Protein AF-A0A972MRV7-F1 (afdb_monomer_lite)

Structure (mmCIF, N/CA/C/O backbone):
data_AF-A0A972MRV7-F1
#
_entry.id   AF-A0A972MRV7-F1
#
loop_
_atom_site.group_PDB
_atom_site.id
_atom_site.type_symbol
_atom_site.label_atom_id
_atom_site.label_alt_id
_atom_site.label_comp_id
_atom_site.label_asym_id
_atom_site.label_entity_id
_atom_site.label_seq_id
_atom_site.pdbx_PDB_ins_code
_atom_site.Cartn_x
_atom_site.Cartn_y
_atom_site.Cartn_z
_atom_site.occupancy
_atom_site.B_iso_or_equiv
_atom_site.auth_seq_id
_atom_site.auth_comp_id
_atom_site.auth_asym_id
_atom_site.auth_atom_id
_atom_site.pdbx_PDB_model_num
ATOM 1 N N . MET A 1 1 ? 20.836 -10.404 15.436 1.00 41.19 1 MET A N 1
ATOM 2 C CA . MET A 1 1 ? 20.940 -10.078 13.999 1.00 41.19 1 MET A CA 1
ATOM 3 C C . MET A 1 1 ? 19.880 -10.935 13.328 1.00 41.19 1 MET A C 1
ATOM 5 O O . MET A 1 1 ? 19.982 -12.144 13.462 1.00 41.19 1 MET A O 1
ATOM 9 N N . TYR A 1 2 ? 18.799 -10.353 12.798 1.00 45.06 2 TYR A N 1
ATOM 10 C CA . TYR A 1 2 ? 17.732 -11.160 12.188 1.00 45.06 2 TYR A CA 1
ATOM 11 C C . TYR A 1 2 ? 18.298 -11.908 10.983 1.00 45.06 2 TYR A C 1
ATOM 13 O O . TYR A 1 2 ? 19.044 -11.323 10.193 1.00 45.06 2 TYR A O 1
ATOM 21 N N . SER A 1 3 ? 17.957 -13.185 10.847 1.00 60.25 3 SER A N 1
ATOM 22 C CA . SER A 1 3 ? 18.222 -13.911 9.610 1.00 60.25 3 SER A CA 1
ATOM 23 C C . SER A 1 3 ? 17.453 -13.245 8.458 1.00 60.25 3 SER A C 1
ATOM 25 O O . SER A 1 3 ? 16.387 -12.654 8.653 1.00 60.25 3 SER A O 1
ATOM 27 N N . ASN A 1 4 ? 17.989 -13.322 7.237 1.00 72.56 4 ASN A N 1
ATOM 28 C CA . ASN A 1 4 ? 17.344 -12.767 6.037 1.00 72.56 4 ASN A CA 1
ATOM 29 C C . ASN A 1 4 ? 15.904 -13.316 5.865 1.00 72.56 4 ASN A C 1
ATOM 31 O O . ASN A 1 4 ? 15.000 -12.619 5.413 1.00 72.56 4 ASN A O 1
ATOM 35 N N . GLU A 1 5 ? 15.657 -14.546 6.317 1.00 80.00 5 GLU A N 1
ATOM 36 C CA . GLU A 1 5 ? 14.352 -15.204 6.252 1.00 80.00 5 GLU A CA 1
ATOM 37 C C . GLU A 1 5 ? 13.318 -14.636 7.240 1.00 80.00 5 GLU A C 1
ATOM 39 O O . GLU A 1 5 ? 12.177 -14.374 6.853 1.00 80.00 5 GLU A O 1
ATOM 44 N N . GLU A 1 6 ? 13.698 -14.362 8.489 1.00 83.88 6 GLU A N 1
ATOM 45 C CA . GLU A 1 6 ? 12.791 -13.765 9.482 1.00 83.88 6 GLU A CA 1
ATOM 46 C C . GLU A 1 6 ? 12.321 -12.370 9.059 1.00 83.88 6 GLU A C 1
ATOM 48 O O . GLU A 1 6 ? 11.141 -12.036 9.196 1.00 83.88 6 GLU A O 1
ATOM 53 N N . ALA A 1 7 ? 13.227 -11.567 8.493 1.00 83.31 7 ALA A N 1
ATOM 54 C CA . ALA A 1 7 ? 12.893 -10.249 7.964 1.00 83.31 7 ALA A CA 1
ATOM 55 C C . ALA A 1 7 ? 11.891 -10.347 6.800 1.00 83.31 7 ALA A C 1
ATOM 57 O O . ALA A 1 7 ? 10.925 -9.580 6.753 1.00 83.31 7 ALA A O 1
ATOM 58 N N . LYS A 1 8 ? 12.061 -11.333 5.906 1.00 85.12 8 LYS A N 1
ATOM 59 C CA . LYS A 1 8 ? 11.109 -11.621 4.819 1.00 85.12 8 LYS A CA 1
ATOM 60 C C . LYS A 1 8 ? 9.739 -12.039 5.359 1.00 85.12 8 LYS A C 1
ATOM 62 O O . LYS A 1 8 ? 8.723 -11.515 4.908 1.00 85.12 8 LYS A O 1
ATOM 67 N N . ILE A 1 9 ? 9.689 -12.930 6.351 1.00 88.69 9 ILE A N 1
ATOM 68 C CA . ILE A 1 9 ? 8.431 -13.360 6.984 1.00 88.69 9 ILE A CA 1
ATOM 69 C C . ILE A 1 9 ? 7.718 -12.173 7.640 1.00 88.69 9 ILE A C 1
ATOM 71 O O . ILE A 1 9 ? 6.505 -12.021 7.485 1.00 88.69 9 ILE A O 1
ATOM 75 N N . LEU A 1 10 ? 8.453 -11.316 8.351 1.00 90.06 10 LEU A N 1
ATOM 76 C CA . LEU A 1 10 ? 7.886 -10.119 8.965 1.00 90.06 10 LEU A CA 1
ATOM 77 C C . LEU A 1 10 ? 7.330 -9.152 7.910 1.00 90.06 10 LEU A C 1
ATOM 79 O O . LEU A 1 10 ? 6.211 -8.666 8.074 1.00 90.06 10 LEU A O 1
ATOM 83 N N . LYS A 1 11 ? 8.059 -8.928 6.805 1.00 90.50 11 LYS A N 1
ATOM 84 C CA . LYS A 1 11 ? 7.593 -8.120 5.665 1.00 90.50 11 LYS A CA 1
ATOM 85 C C . LYS A 1 11 ? 6.249 -8.619 5.140 1.00 90.50 11 LYS A C 1
ATOM 87 O O . LYS A 1 11 ? 5.319 -7.831 5.006 1.00 90.50 11 LYS A O 1
ATOM 92 N N . LEU A 1 12 ? 6.120 -9.927 4.924 1.00 91.75 12 LEU A N 1
ATOM 93 C CA . LEU A 1 12 ? 4.886 -10.546 4.430 1.00 91.75 12 LEU A CA 1
ATOM 94 C C . LEU A 1 12 ? 3.720 -10.433 5.413 1.00 91.75 12 LEU A C 1
ATOM 96 O O . LEU A 1 12 ? 2.592 -10.196 4.990 1.00 91.75 12 LEU A O 1
ATOM 100 N N . LYS A 1 13 ? 3.976 -10.571 6.719 1.00 92.94 13 LYS A N 1
ATOM 101 C CA . LYS A 1 13 ? 2.949 -10.381 7.756 1.00 92.94 13 LYS A CA 1
ATOM 102 C C . LYS A 1 13 ? 2.420 -8.948 7.774 1.00 92.94 13 LYS A C 1
ATOM 104 O O . LYS A 1 13 ? 1.214 -8.753 7.885 1.00 92.94 13 LYS A O 1
ATOM 109 N N . ILE A 1 14 ? 3.304 -7.959 7.638 1.00 94.00 14 ILE A N 1
ATOM 110 C CA . ILE A 1 14 ? 2.910 -6.546 7.594 1.00 94.00 14 ILE A CA 1
ATOM 111 C C . ILE A 1 14 ? 2.139 -6.244 6.306 1.00 94.00 14 ILE A C 1
ATOM 113 O O . ILE A 1 14 ? 1.057 -5.671 6.379 1.00 94.00 14 ILE A O 1
ATOM 117 N N . ILE A 1 15 ? 2.637 -6.690 5.146 1.00 94.44 15 ILE A N 1
ATOM 118 C CA . ILE A 1 15 ? 1.936 -6.556 3.857 1.00 94.44 15 ILE A CA 1
ATOM 119 C C . ILE A 1 15 ? 0.542 -7.172 3.930 1.00 94.44 15 ILE A C 1
ATOM 121 O O . ILE A 1 15 ? -0.417 -6.537 3.504 1.00 94.44 15 ILE A O 1
ATOM 125 N N . SER A 1 16 ? 0.411 -8.370 4.504 1.00 94.94 16 SER A N 1
ATOM 126 C CA . SER A 1 16 ? -0.886 -9.016 4.705 1.00 94.94 16 SER A CA 1
ATOM 127 C C . SER A 1 16 ? -1.824 -8.149 5.545 1.00 94.94 16 SER A C 1
ATOM 129 O O . SER A 1 16 ? -2.926 -7.826 5.104 1.00 94.94 16 SER A O 1
ATOM 131 N N . ALA A 1 17 ? -1.371 -7.693 6.714 1.00 95.12 17 ALA A N 1
ATOM 132 C CA . ALA A 1 17 ? -2.202 -6.892 7.603 1.00 95.12 17 ALA A CA 1
ATOM 133 C C . ALA A 1 17 ? -2.634 -5.561 6.965 1.00 95.12 17 ALA A C 1
ATOM 135 O O . ALA A 1 17 ? -3.803 -5.183 7.066 1.00 95.12 17 ALA A O 1
ATOM 136 N N . LEU A 1 18 ? -1.725 -4.879 6.261 1.00 96.12 18 LEU A N 1
ATOM 137 C CA . LEU A 1 18 ? -2.043 -3.668 5.502 1.00 96.12 18 LEU A CA 1
ATOM 138 C C . LEU A 1 18 ? -3.052 -3.964 4.392 1.00 96.12 18 LEU A C 1
ATOM 140 O O . LEU A 1 18 ? -4.065 -3.278 4.296 1.00 96.12 18 LEU A O 1
ATOM 144 N N . SER A 1 19 ? -2.818 -5.021 3.615 1.00 96.25 19 SER A N 1
ATOM 145 C CA . SER A 1 19 ? -3.684 -5.442 2.510 1.00 96.25 19 SER A CA 1
ATOM 146 C C . SER A 1 19 ? -5.110 -5.702 2.982 1.00 96.25 19 SER A C 1
ATOM 148 O O . SER A 1 19 ? -6.055 -5.177 2.400 1.00 96.25 19 SER A O 1
ATOM 150 N N . HIS A 1 20 ? -5.280 -6.459 4.067 1.00 95.25 20 HIS A N 1
ATOM 151 C CA . HIS A 1 20 ? -6.592 -6.720 4.669 1.00 95.25 20 HIS A CA 1
ATOM 152 C C . HIS A 1 20 ? -7.245 -5.434 5.167 1.00 95.25 20 HIS A C 1
ATOM 154 O O . HIS A 1 20 ? -8.424 -5.203 4.914 1.00 95.25 20 HIS A O 1
ATOM 160 N N . THR A 1 21 ? -6.464 -4.570 5.817 1.00 93.81 21 THR A N 1
ATOM 161 C CA . THR A 1 21 ? -6.954 -3.302 6.367 1.00 93.81 21 THR A CA 1
ATOM 162 C C . THR A 1 21 ? -7.489 -2.375 5.275 1.00 93.81 21 THR A C 1
ATOM 164 O O . THR A 1 21 ? -8.564 -1.805 5.441 1.00 93.81 21 THR A O 1
ATOM 167 N N . VAL A 1 22 ? -6.767 -2.218 4.159 1.00 94.19 22 VAL A N 1
ATOM 168 C CA . VAL A 1 22 ? -7.139 -1.231 3.131 1.00 94.19 22 VAL A CA 1
ATOM 169 C C . VAL A 1 22 ? -8.044 -1.769 2.029 1.00 94.19 22 VAL A C 1
ATOM 171 O O . VAL A 1 22 ? -8.754 -0.986 1.408 1.00 94.19 22 VAL A O 1
ATOM 174 N N . SER A 1 23 ? -8.029 -3.077 1.760 1.00 93.88 23 SER A N 1
ATOM 175 C CA . SER A 1 23 ? -8.957 -3.673 0.786 1.00 93.88 23 SER A CA 1
ATOM 176 C C . SER A 1 23 ? -10.268 -4.119 1.414 1.00 93.88 23 SER A C 1
ATOM 178 O O . SER A 1 23 ? -11.241 -4.292 0.687 1.00 93.88 23 SER A O 1
ATOM 180 N N . GLN A 1 24 ? -10.286 -4.354 2.733 1.00 89.25 24 GLN A N 1
ATOM 181 C CA . GLN A 1 24 ? -11.416 -4.943 3.459 1.00 89.25 24 GLN A CA 1
ATOM 182 C C . GLN A 1 24 ? -11.870 -6.300 2.881 1.00 89.25 24 GLN A C 1
ATOM 184 O O . GLN A 1 24 ? -13.005 -6.732 3.082 1.00 89.25 24 GLN A O 1
ATOM 189 N N . LYS A 1 25 ? -10.976 -6.997 2.166 1.00 93.62 25 LYS A N 1
ATOM 190 C CA . LYS A 1 25 ? -11.209 -8.326 1.591 1.00 93.62 25 LYS A CA 1
ATOM 191 C C . LYS A 1 25 ? -10.607 -9.406 2.481 1.00 93.62 25 LYS A C 1
ATOM 193 O O . LYS A 1 25 ? -9.515 -9.243 3.015 1.00 93.62 25 LYS A O 1
ATOM 198 N N . SER A 1 26 ? -11.284 -10.551 2.560 1.00 91.50 26 SER A N 1
ATOM 199 C CA . SER A 1 26 ? -10.789 -11.733 3.281 1.00 91.50 26 SER A CA 1
ATOM 200 C C . SER A 1 26 ? -9.555 -12.366 2.631 1.00 91.50 26 SER A C 1
ATOM 202 O O . SER A 1 26 ? -8.751 -12.993 3.318 1.00 91.50 26 SER A O 1
ATOM 204 N N . LEU A 1 27 ? -9.400 -12.211 1.313 1.00 95.12 27 LEU A N 1
ATOM 205 C CA . LEU A 1 27 ? -8.246 -12.694 0.559 1.00 95.12 27 LEU A CA 1
ATOM 206 C C . LEU A 1 27 ? -7.849 -11.672 -0.521 1.00 95.12 27 LEU A C 1
ATOM 208 O O . LEU A 1 27 ? -8.274 -11.802 -1.671 1.00 95.12 27 LEU A O 1
ATOM 212 N N . PRO A 1 28 ? -7.067 -10.640 -0.163 1.00 96.94 28 PRO A N 1
ATOM 213 C CA . PRO A 1 28 ? -6.683 -9.581 -1.089 1.00 96.94 28 PRO A CA 1
ATOM 214 C C . PRO A 1 28 ? -5.757 -10.076 -2.205 1.00 96.94 28 PRO A C 1
ATOM 216 O O . PRO A 1 28 ? -4.912 -10.956 -1.991 1.00 96.94 28 PRO A O 1
ATOM 219 N N . LEU A 1 29 ? -5.887 -9.475 -3.387 1.00 96.19 29 LEU A N 1
ATOM 220 C CA . LEU A 1 29 ? -4.972 -9.662 -4.512 1.00 96.19 29 LEU A CA 1
ATOM 221 C C . LEU A 1 29 ? -3.854 -8.618 -4.421 1.00 96.19 29 LEU A C 1
ATOM 223 O O . LEU A 1 29 ? -4.124 -7.421 -4.402 1.00 96.19 29 LEU A O 1
ATOM 227 N N . VAL A 1 30 ? -2.601 -9.053 -4.336 1.00 95.50 30 VAL A N 1
ATOM 228 C CA . VAL A 1 30 ? -1.458 -8.176 -4.058 1.00 95.50 30 VAL A CA 1
ATOM 229 C C . VAL A 1 30 ? -0.441 -8.268 -5.181 1.00 95.50 30 VAL A C 1
ATOM 231 O O . VAL A 1 30 ? -0.012 -9.361 -5.541 1.00 95.50 30 VAL A O 1
ATOM 234 N N . TYR A 1 31 ? -0.001 -7.124 -5.685 1.00 94.62 31 TYR A N 1
ATOM 235 C CA . TYR A 1 31 ? 1.176 -7.023 -6.538 1.00 94.62 31 TYR A CA 1
ATOM 236 C C . TYR A 1 31 ? 2.361 -6.486 -5.731 1.00 94.62 31 TYR A C 1
A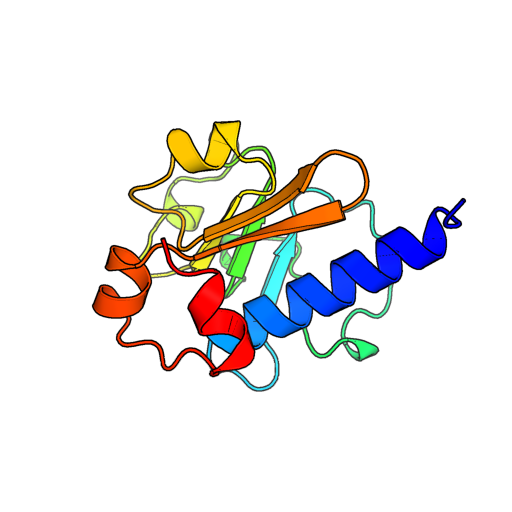TOM 238 O O . TYR A 1 31 ? 2.205 -5.533 -4.966 1.00 94.62 31 TYR A O 1
ATOM 246 N N . LEU A 1 32 ? 3.534 -7.094 -5.918 1.00 91.75 32 LEU A N 1
ATOM 247 C CA . LEU A 1 32 ? 4.816 -6.644 -5.373 1.00 91.75 32 LEU A CA 1
ATOM 248 C C . LEU A 1 32 ? 5.800 -6.535 -6.541 1.00 91.75 32 LEU A C 1
ATOM 250 O O . LEU A 1 32 ? 6.038 -7.531 -7.224 1.00 91.75 32 LEU A O 1
ATOM 254 N N . ASP A 1 33 ? 6.375 -5.356 -6.765 1.00 83.62 33 ASP A N 1
ATOM 255 C CA . ASP A 1 33 ? 7.387 -5.163 -7.816 1.00 83.62 33 ASP A CA 1
ATOM 256 C C . ASP A 1 33 ? 8.705 -5.900 -7.521 1.00 83.62 33 ASP A C 1
ATOM 258 O O . ASP A 1 33 ? 9.414 -6.336 -8.426 1.00 83.62 33 ASP A O 1
ATOM 262 N N . GLU A 1 34 ? 8.997 -6.130 -6.244 1.00 72.06 34 GLU A N 1
ATOM 263 C CA . GLU A 1 34 ? 10.053 -7.025 -5.791 1.00 72.06 34 GLU A CA 1
ATOM 264 C C . GLU A 1 34 ? 9.556 -8.475 -5.772 1.00 72.06 34 GLU A C 1
ATOM 266 O O . GLU A 1 34 ? 9.208 -9.035 -4.728 1.00 72.06 34 GLU A O 1
ATOM 271 N N . TYR A 1 35 ? 9.562 -9.114 -6.943 1.00 57.41 35 TYR A N 1
ATOM 272 C CA . TYR A 1 35 ? 9.180 -10.523 -7.104 1.00 57.41 35 TYR A CA 1
ATOM 273 C C . TYR A 1 35 ? 10.154 -11.517 -6.432 1.00 57.41 35 TYR A C 1
ATOM 275 O O . TYR A 1 35 ? 9.924 -12.726 -6.459 1.00 57.41 35 TYR A O 1
ATOM 283 N N . ASP A 1 36 ? 11.222 -11.037 -5.781 1.00 53.31 36 ASP A N 1
ATOM 284 C CA . ASP A 1 36 ? 12.260 -11.860 -5.133 1.00 53.31 36 ASP A CA 1
ATOM 285 C C . ASP A 1 36 ? 11.838 -12.452 -3.769 1.00 53.31 36 ASP A C 1
ATOM 287 O O . ASP A 1 36 ? 12.622 -12.849 -2.894 1.00 53.31 36 ASP A O 1
ATOM 291 N N . LEU A 1 37 ? 10.528 -12.552 -3.578 1.00 58.06 37 LEU A N 1
ATOM 292 C CA . LEU A 1 37 ? 9.951 -13.482 -2.639 1.00 58.06 37 LEU A CA 1
ATOM 293 C C . LEU A 1 37 ? 9.812 -14.805 -3.392 1.00 58.06 37 LEU A C 1
ATOM 295 O O . LEU A 1 37 ? 8.760 -15.115 -3.942 1.00 58.06 37 LEU A O 1
ATOM 299 N N . HIS A 1 38 ? 10.838 -15.660 -3.317 1.00 55.53 38 HIS A N 1
ATOM 300 C CA . HIS A 1 38 ? 10.731 -17.113 -3.550 1.00 55.53 38 HIS A CA 1
ATOM 301 C C . HIS A 1 38 ? 9.713 -17.807 -2.604 1.00 55.53 38 HIS A C 1
ATOM 303 O O . HIS A 1 38 ? 9.803 -18.997 -2.305 1.00 55.53 38 HIS A O 1
ATOM 309 N N . VAL A 1 39 ? 8.728 -17.072 -2.094 1.00 61.22 39 VAL A N 1
ATOM 310 C CA . VAL A 1 39 ? 7.650 -17.532 -1.243 1.00 61.22 39 VAL A CA 1
ATOM 311 C C . VAL A 1 39 ? 6.539 -18.008 -2.159 1.00 61.22 39 VAL A C 1
ATOM 313 O O . VAL A 1 39 ? 5.610 -17.283 -2.493 1.00 61.22 39 VAL A O 1
ATOM 316 N N . LYS A 1 40 ? 6.661 -19.271 -2.574 1.00 61.47 40 LYS A N 1
ATOM 317 C CA . LYS A 1 40 ? 5.686 -19.962 -3.431 1.00 61.47 40 LYS A CA 1
ATOM 318 C C . LYS A 1 40 ? 4.280 -20.047 -2.823 1.00 61.47 40 LYS A C 1
ATOM 320 O O . LYS A 1 40 ? 3.339 -20.379 -3.533 1.00 61.47 40 LYS A O 1
ATOM 325 N N . ASP A 1 41 ? 4.136 -19.745 -1.535 1.00 71.69 41 ASP A N 1
ATOM 326 C CA . ASP A 1 41 ? 2.865 -19.789 -0.826 1.00 71.69 41 ASP A CA 1
ATOM 327 C C . ASP A 1 41 ? 2.662 -18.530 0.028 1.00 71.69 41 ASP A C 1
ATOM 329 O O . ASP A 1 41 ? 3.000 -18.490 1.213 1.00 71.69 41 ASP A O 1
ATOM 333 N N . THR A 1 42 ? 2.127 -17.472 -0.585 1.00 80.31 42 THR A N 1
ATOM 334 C CA . THR A 1 42 ? 1.622 -16.305 0.155 1.00 80.31 42 THR A CA 1
ATOM 335 C C . THR A 1 42 ? 0.212 -16.507 0.689 1.00 80.31 42 THR A C 1
ATOM 337 O O . THR A 1 42 ? -0.216 -15.753 1.562 1.00 80.31 42 THR A O 1
ATOM 340 N N . LYS A 1 43 ? -0.500 -17.555 0.244 1.00 82.56 43 LYS A N 1
ATOM 341 C CA . LYS A 1 43 ? -1.849 -17.854 0.737 1.00 82.56 43 LYS A CA 1
ATOM 342 C C . LYS A 1 43 ? -1.824 -18.182 2.225 1.00 82.56 43 LYS A C 1
ATOM 344 O O . LYS A 1 43 ? -2.726 -17.753 2.935 1.00 82.56 43 LYS A O 1
ATOM 349 N N . ARG A 1 44 ? -0.755 -18.813 2.729 1.00 87.94 44 ARG A N 1
ATOM 350 C CA . ARG A 1 44 ? -0.540 -19.000 4.181 1.00 87.94 44 ARG A CA 1
ATOM 351 C C . ARG A 1 44 ? -0.450 -17.694 4.980 1.00 87.94 44 ARG A C 1
ATOM 353 O O . ARG A 1 44 ? -0.653 -17.705 6.188 1.00 87.94 44 ARG A O 1
ATOM 360 N N . PHE A 1 45 ? -0.127 -16.578 4.323 1.00 90.62 45 PHE A N 1
ATOM 361 C CA . PHE A 1 45 ? -0.141 -15.244 4.924 1.00 90.62 45 PHE A CA 1
ATOM 362 C C . PHE A 1 45 ? -1.469 -14.516 4.701 1.00 90.62 45 PHE A C 1
ATOM 364 O O . PHE A 1 45 ? -1.620 -13.412 5.203 1.00 90.62 45 PHE A O 1
ATOM 371 N N . GLY A 1 46 ? -2.432 -15.103 3.987 1.00 93.81 46 GLY A N 1
ATOM 372 C CA . GLY A 1 46 ? -3.762 -14.531 3.788 1.00 93.81 46 GLY A CA 1
ATOM 373 C C . GLY A 1 46 ? -3.903 -13.623 2.566 1.00 93.81 46 GLY A C 1
ATOM 374 O O . GLY A 1 46 ? -4.828 -12.824 2.536 1.00 93.81 46 GLY A O 1
ATOM 375 N N . PHE A 1 47 ? -3.034 -13.710 1.556 1.00 94.94 47 PHE A N 1
ATOM 376 C CA . PHE A 1 47 ? -3.207 -12.955 0.306 1.00 94.94 47 PHE A CA 1
ATOM 377 C C . PHE A 1 47 ? -2.675 -13.715 -0.916 1.00 94.94 47 PHE A C 1
ATOM 379 O O . PHE A 1 47 ? -1.859 -14.637 -0.799 1.00 94.94 47 PHE A O 1
ATOM 386 N N . ILE A 1 48 ? -3.130 -13.330 -2.108 1.00 92.94 48 ILE A N 1
ATOM 387 C CA . ILE A 1 48 ? -2.699 -13.928 -3.377 1.00 92.94 48 ILE A CA 1
ATOM 388 C C . ILE A 1 48 ? -1.777 -12.954 -4.102 1.00 92.94 48 ILE A C 1
ATOM 390 O O . ILE A 1 48 ? -2.191 -11.839 -4.406 1.00 92.94 48 ILE A O 1
ATOM 394 N N . LEU A 1 49 ? -0.560 -13.391 -4.434 1.00 92.00 49 LEU A N 1
ATOM 395 C CA . LEU A 1 49 ? 0.317 -12.625 -5.315 1.00 92.00 49 LEU A CA 1
ATOM 396 C C . LEU A 1 49 ? -0.173 -12.642 -6.763 1.00 92.00 49 LEU A C 1
ATOM 398 O O . LEU A 1 49 ? -0.493 -13.698 -7.317 1.00 92.00 49 LEU A O 1
ATOM 402 N N . LYS A 1 50 ? -0.174 -11.465 -7.380 1.00 92.38 50 LYS A N 1
ATOM 403 C CA . LYS A 1 50 ? -0.436 -11.246 -8.797 1.00 92.38 50 LYS A CA 1
ATOM 404 C C . LYS A 1 50 ? 0.852 -10.887 -9.523 1.00 92.38 50 LYS A C 1
ATOM 406 O O . LYS A 1 50 ? 1.695 -10.171 -8.992 1.00 92.38 50 LYS A O 1
ATOM 411 N N . LYS A 1 51 ? 0.991 -11.414 -10.741 1.00 89.19 51 LYS A N 1
ATOM 412 C CA . LYS A 1 51 ? 2.104 -11.094 -11.650 1.00 89.19 51 LYS A CA 1
ATOM 413 C C . LYS A 1 51 ? 1.935 -9.737 -12.314 1.00 89.19 51 LYS A C 1
ATOM 415 O O . LYS A 1 51 ? 2.928 -9.101 -12.633 1.00 89.19 51 LYS A O 1
ATOM 420 N N . ASP A 1 52 ? 0.689 -9.342 -12.528 1.00 92.56 52 ASP A N 1
ATOM 421 C CA . ASP A 1 52 ? 0.311 -8.089 -13.160 1.00 92.56 52 ASP A CA 1
ATOM 422 C C . ASP A 1 52 ? -0.341 -7.180 -12.112 1.00 92.56 52 ASP A C 1
ATOM 424 O O . ASP A 1 52 ? -1.207 -7.627 -11.351 1.00 92.56 52 ASP A O 1
ATOM 428 N N . CYS A 1 53 ? 0.088 -5.918 -12.056 1.00 94.75 53 CYS A N 1
ATOM 429 C CA . CYS A 1 53 ? -0.482 -4.925 -11.153 1.00 94.75 53 CYS A CA 1
ATOM 430 C C . CYS A 1 53 ? -1.946 -4.617 -11.484 1.00 94.75 53 CYS A C 1
ATOM 432 O O . CYS A 1 53 ? -2.719 -4.335 -10.571 1.00 94.75 53 CYS A O 1
ATOM 434 N N . GLN A 1 54 ? -2.358 -4.767 -12.747 1.00 95.75 54 GLN A N 1
ATOM 435 C CA . GLN A 1 54 ? -3.736 -4.518 -13.178 1.00 95.75 54 GLN A CA 1
ATOM 436 C C . GLN A 1 54 ? -4.733 -5.520 -12.581 1.00 95.75 54 GLN A C 1
ATOM 438 O O . GLN A 1 54 ? -5.920 -5.226 -12.460 1.00 95.75 54 GLN A O 1
ATOM 443 N N . GLU A 1 55 ? -4.264 -6.703 -12.180 1.00 95.56 55 GLU A N 1
ATOM 444 C CA . GLU A 1 55 ? -5.093 -7.726 -11.535 1.00 95.56 55 GLU A CA 1
ATOM 445 C C . GLU A 1 55 ? -5.125 -7.615 -10.002 1.00 95.56 55 GLU A C 1
ATOM 447 O O . GLU A 1 55 ? -5.746 -8.455 -9.339 1.00 95.56 55 GLU A O 1
ATOM 452 N N . ALA A 1 56 ? -4.397 -6.661 -9.419 1.00 96.31 56 ALA A N 1
ATOM 453 C CA . ALA A 1 56 ? -4.236 -6.547 -7.978 1.00 96.31 56 ALA A CA 1
ATOM 454 C C . ALA A 1 56 ? -5.241 -5.573 -7.353 1.00 96.31 56 ALA A C 1
ATOM 456 O O . ALA A 1 56 ? -5.608 -4.560 -7.932 1.00 96.31 56 ALA A O 1
ATOM 457 N N . ASP A 1 57 ? -5.635 -5.848 -6.116 1.00 96.88 57 ASP A N 1
ATOM 458 C CA . ASP A 1 57 ? -6.393 -4.919 -5.279 1.00 96.88 57 ASP A CA 1
ATOM 459 C C . ASP A 1 57 ? -5.463 -3.886 -4.633 1.00 96.88 57 ASP A C 1
ATOM 461 O O . ASP A 1 57 ? -5.809 -2.712 -4.482 1.00 96.88 57 ASP A O 1
ATOM 465 N N . ILE A 1 58 ? -4.272 -4.342 -4.233 1.00 97.06 58 ILE A N 1
ATOM 466 C CA . ILE A 1 58 ? -3.232 -3.528 -3.608 1.00 97.06 58 ILE A CA 1
ATOM 467 C C . ILE A 1 58 ? -1.913 -3.731 -4.344 1.00 97.06 58 ILE A C 1
ATOM 469 O O . ILE A 1 58 ? -1.525 -4.853 -4.672 1.00 97.06 58 ILE A O 1
ATOM 473 N N . ILE A 1 59 ? -1.196 -2.636 -4.539 1.00 97.06 59 ILE A N 1
ATOM 474 C CA . ILE A 1 59 ? 0.116 -2.593 -5.173 1.00 97.06 59 ILE A CA 1
ATOM 475 C C . ILE A 1 59 ? 1.110 -2.106 -4.127 1.00 97.06 59 ILE A C 1
ATOM 477 O O . ILE A 1 59 ? 0.897 -1.053 -3.531 1.00 97.06 59 ILE A O 1
ATOM 481 N N . PHE A 1 60 ? 2.198 -2.845 -3.917 1.00 96.19 60 PHE A N 1
ATOM 482 C CA . PHE A 1 60 ? 3.364 -2.342 -3.196 1.00 96.19 60 PHE A CA 1
ATOM 483 C C . PHE A 1 60 ? 4.530 -2.214 -4.166 1.00 96.19 60 PHE A C 1
ATOM 485 O O . PHE A 1 60 ? 4.866 -3.178 -4.858 1.00 96.19 60 PHE A O 1
ATOM 492 N N . THR A 1 61 ? 5.144 -1.035 -4.209 1.00 94.62 61 THR A N 1
ATOM 493 C CA . THR A 1 61 ? 6.230 -0.759 -5.150 1.00 94.62 61 THR A CA 1
ATOM 494 C C . THR A 1 61 ? 7.301 0.154 -4.568 1.00 94.62 61 THR A C 1
ATOM 496 O O . THR A 1 61 ? 6.987 1.020 -3.763 1.00 94.62 61 THR A O 1
ATOM 499 N N . ASN A 1 62 ? 8.555 -0.065 -4.956 1.00 91.81 62 ASN A N 1
ATOM 500 C CA . ASN A 1 62 ? 9.692 0.846 -4.817 1.00 91.81 62 ASN A CA 1
ATOM 501 C C . ASN A 1 62 ? 9.909 1.737 -6.057 1.00 91.81 62 ASN A C 1
ATOM 503 O O . ASN A 1 62 ? 10.851 2.538 -6.072 1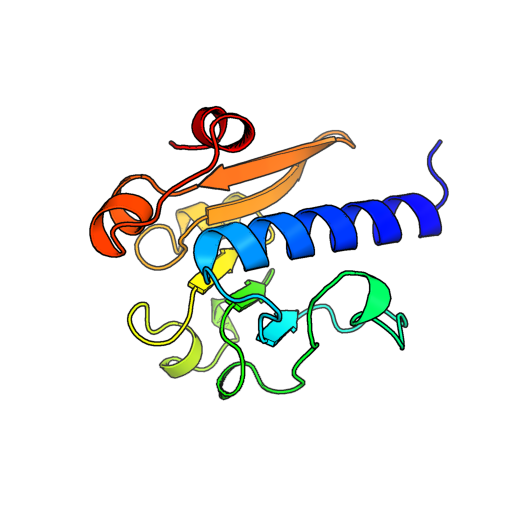.00 91.81 62 ASN A O 1
ATOM 507 N N . ASN A 1 63 ? 9.125 1.529 -7.121 1.00 91.62 63 ASN A N 1
ATOM 508 C CA . ASN A 1 63 ? 9.203 2.294 -8.359 1.00 91.62 63 ASN A CA 1
ATOM 509 C C . ASN A 1 63 ? 7.834 2.443 -9.058 1.00 91.62 63 ASN A C 1
ATOM 511 O O . ASN A 1 63 ? 7.613 1.942 -10.162 1.00 91.62 63 ASN A O 1
ATOM 515 N N . ALA A 1 64 ? 6.931 3.200 -8.443 1.00 93.19 64 ALA A N 1
ATOM 516 C CA . ALA A 1 64 ? 5.640 3.614 -8.975 1.00 93.19 64 ALA A CA 1
ATOM 517 C C . ALA A 1 64 ? 5.763 4.301 -10.341 1.00 93.19 64 ALA A C 1
ATOM 519 O O . ALA A 1 64 ? 4.879 4.151 -11.176 1.00 93.19 64 ALA A O 1
ATOM 520 N N . SER A 1 65 ? 6.875 4.995 -10.614 1.00 93.00 65 SER A N 1
ATOM 521 C CA . SER A 1 65 ? 7.112 5.644 -11.912 1.00 93.00 65 SER A CA 1
ATOM 522 C C . SER A 1 65 ? 7.292 4.666 -13.076 1.00 93.00 65 SER A C 1
ATOM 524 O O . SER A 1 65 ? 7.095 5.047 -14.226 1.00 93.00 65 SER A O 1
ATOM 526 N N . ALA A 1 66 ? 7.650 3.413 -12.784 1.00 92.94 66 ALA A N 1
ATOM 527 C CA . ALA A 1 66 ? 7.771 2.350 -13.776 1.00 92.94 66 ALA A CA 1
ATOM 528 C C . ALA A 1 66 ? 6.470 1.558 -13.975 1.00 92.94 66 ALA A C 1
ATOM 530 O O . ALA A 1 66 ? 6.422 0.686 -14.845 1.00 92.94 66 ALA A O 1
ATOM 531 N N . LEU A 1 67 ? 5.432 1.823 -13.175 1.00 93.81 67 LEU A N 1
ATOM 532 C CA . LEU A 1 67 ? 4.142 1.168 -13.333 1.00 93.81 67 LEU A CA 1
ATOM 533 C C . LEU A 1 67 ? 3.329 1.821 -14.461 1.00 93.81 67 LEU A C 1
ATOM 535 O O . LEU A 1 67 ? 3.416 3.035 -14.661 1.00 93.81 67 LEU A O 1
ATOM 539 N N . PRO A 1 68 ? 2.498 1.042 -15.175 1.00 94.88 68 PRO A N 1
ATOM 540 C CA . PRO A 1 68 ? 1.481 1.593 -16.063 1.00 94.88 68 PRO A CA 1
ATOM 541 C C . PRO A 1 68 ? 0.564 2.569 -15.318 1.00 94.88 68 PRO A C 1
ATOM 543 O O . PRO A 1 68 ? 0.262 2.369 -14.138 1.00 94.88 68 PRO A O 1
ATOM 546 N N . GLN A 1 69 ? 0.077 3.597 -16.011 1.00 92.75 69 GLN A N 1
ATOM 547 C CA . GLN A 1 69 ? -0.747 4.644 -15.402 1.00 92.75 69 GLN A CA 1
ATOM 548 C C . GLN A 1 69 ? -2.046 4.082 -14.805 1.00 92.75 69 GLN A C 1
ATOM 550 O O . GLN A 1 69 ? -2.517 4.562 -13.777 1.00 92.75 69 GLN A O 1
ATOM 555 N N . GLU A 1 70 ? -2.592 3.024 -15.406 1.00 93.69 70 GLU A N 1
ATOM 556 C CA . GLU A 1 70 ? -3.781 2.319 -14.928 1.00 93.69 70 GLU A CA 1
ATOM 557 C C . GLU A 1 70 ? -3.564 1.708 -13.539 1.00 93.69 70 GLU A C 1
ATOM 559 O O . GLU A 1 70 ? -4.497 1.654 -12.746 1.00 93.69 70 GLU A O 1
ATOM 564 N N . CYS A 1 71 ? -2.331 1.303 -13.221 1.00 95.12 71 CYS A N 1
ATOM 565 C CA . CYS A 1 71 ? -1.957 0.767 -11.914 1.00 95.12 71 CYS A CA 1
ATOM 566 C C . CYS A 1 71 ? -1.781 1.863 -10.845 1.00 95.12 71 CYS A C 1
ATOM 568 O O . CYS A 1 71 ? -1.690 1.556 -9.658 1.00 95.12 71 CYS A O 1
ATOM 570 N N . LEU A 1 72 ? -1.746 3.138 -11.243 1.00 95.25 72 LEU A N 1
ATOM 571 C CA . LEU A 1 72 ? -1.682 4.293 -10.340 1.00 95.25 72 LEU A CA 1
ATOM 572 C C . LEU A 1 72 ? -3.057 4.942 -10.110 1.00 95.25 72 LEU A C 1
ATOM 574 O O . LEU A 1 72 ? -3.156 5.918 -9.364 1.00 95.25 72 LEU A O 1
ATOM 578 N N . ASP A 1 73 ? -4.108 4.407 -10.736 1.00 94.12 73 ASP A N 1
ATOM 579 C CA . ASP A 1 73 ? -5.483 4.865 -10.566 1.00 94.12 73 ASP A CA 1
ATOM 580 C C . ASP A 1 73 ? -6.011 4.510 -9.166 1.00 94.12 73 ASP A C 1
ATOM 582 O O . ASP A 1 73 ? -6.200 3.341 -8.810 1.00 94.12 73 ASP A O 1
ATOM 586 N N . ILE A 1 74 ? -6.276 5.554 -8.382 1.00 92.06 74 ILE A N 1
ATOM 587 C CA . ILE A 1 74 ? -6.748 5.486 -6.996 1.00 92.06 74 ILE A CA 1
ATOM 588 C C . ILE A 1 74 ? -8.113 4.785 -6.869 1.00 92.06 74 ILE A C 1
ATOM 590 O O . ILE A 1 74 ? -8.402 4.108 -5.873 1.00 92.06 74 ILE A O 1
ATOM 594 N N . ASP A 1 75 ? -8.953 4.879 -7.897 1.00 92.06 75 ASP A N 1
ATOM 595 C CA . ASP A 1 75 ? -10.282 4.275 -7.871 1.00 92.06 75 ASP A CA 1
ATOM 596 C C . ASP A 1 75 ? -10.222 2.765 -8.132 1.00 92.06 75 ASP A C 1
ATOM 598 O O . ASP A 1 75 ? -11.132 2.029 -7.743 1.00 92.06 75 ASP A O 1
ATOM 602 N N . ARG A 1 76 ? -9.117 2.280 -8.712 1.00 92.62 76 ARG A N 1
ATOM 603 C CA . ARG A 1 76 ? -8.903 0.862 -9.022 1.00 92.62 76 ARG A CA 1
ATOM 604 C C . ARG A 1 76 ? -8.042 0.148 -7.995 1.00 92.62 76 ARG A C 1
ATOM 606 O O . ARG A 1 76 ? -8.392 -0.951 -7.568 1.00 92.62 76 ARG A O 1
ATOM 613 N N . HIS A 1 77 ? -6.941 0.768 -7.583 1.00 95.75 77 HIS A N 1
ATOM 614 C CA . HIS A 1 77 ? -5.907 0.102 -6.800 1.00 95.75 77 HIS A CA 1
ATOM 615 C C . HIS A 1 77 ? -5.571 0.885 -5.535 1.00 95.75 77 HIS A C 1
ATOM 617 O O . HIS A 1 77 ? -5.594 2.114 -5.492 1.00 95.75 77 HIS A O 1
ATOM 623 N N . LYS A 1 78 ? -5.222 0.166 -4.468 1.00 96.75 78 LYS A N 1
ATOM 624 C CA . LYS A 1 78 ? -4.620 0.777 -3.279 1.00 96.75 78 LYS A CA 1
ATOM 625 C C . LYS A 1 78 ? -3.107 0.723 -3.417 1.00 96.75 78 LYS A C 1
ATOM 627 O O . LYS A 1 78 ? -2.518 -0.351 -3.365 1.00 96.75 78 LYS A O 1
ATOM 632 N N . LEU A 1 79 ? -2.482 1.880 -3.601 1.00 97.25 79 LEU A N 1
ATOM 633 C CA . LEU A 1 79 ? -1.039 1.981 -3.783 1.00 97.25 79 LEU A CA 1
ATOM 634 C C . LEU A 1 79 ? -0.324 2.207 -2.446 1.00 97.25 79 LEU A C 1
ATOM 636 O O . LEU A 1 79 ? -0.590 3.183 -1.747 1.00 97.25 79 LEU A O 1
ATOM 640 N N . PHE A 1 80 ? 0.620 1.334 -2.123 1.00 97.62 80 PHE A N 1
ATOM 641 C CA . PHE A 1 80 ? 1.628 1.549 -1.096 1.00 97.62 80 PHE A CA 1
ATOM 642 C C . PHE A 1 80 ? 2.996 1.709 -1.747 1.00 97.62 80 PHE A C 1
ATOM 644 O O . PHE A 1 80 ? 3.399 0.897 -2.581 1.00 97.62 80 PHE A O 1
ATOM 651 N N . THR A 1 81 ? 3.754 2.708 -1.315 1.00 96.25 81 THR A N 1
ATOM 652 C CA . THR A 1 81 ? 5.169 2.797 -1.682 1.00 96.25 81 THR A CA 1
ATOM 653 C C . THR A 1 81 ? 6.025 2.056 -0.657 1.00 96.25 81 THR A C 1
ATOM 655 O O . THR A 1 81 ? 5.684 1.963 0.527 1.00 96.25 81 THR A O 1
ATOM 658 N N . LEU A 1 82 ? 7.156 1.514 -1.094 1.00 94.56 82 LEU A N 1
ATOM 659 C CA . LEU A 1 82 ? 8.097 0.771 -0.257 1.00 94.56 82 LEU A CA 1
ATOM 660 C C . LEU A 1 82 ? 9.294 1.628 0.191 1.00 94.56 82 LEU A C 1
ATOM 662 O O . LEU A 1 82 ? 10.213 1.147 0.862 1.00 94.56 82 LEU A O 1
ATOM 666 N N . SER A 1 83 ? 9.242 2.934 -0.096 1.00 94.12 83 SER A N 1
ATOM 667 C CA . SER A 1 83 ? 10.180 3.937 0.398 1.00 94.12 83 SER A CA 1
ATOM 668 C C . SER A 1 83 ? 9.488 5.261 0.745 1.00 94.12 83 SER A C 1
ATOM 670 O O . SER A 1 83 ? 8.512 5.674 0.115 1.00 94.12 83 SER A O 1
ATOM 672 N N . TYR A 1 84 ? 10.033 5.971 1.736 1.00 94.75 84 TYR A N 1
ATOM 673 C CA . TYR A 1 84 ? 9.529 7.292 2.130 1.00 94.75 84 TYR A CA 1
ATOM 674 C C . TYR A 1 84 ? 9.713 8.347 1.032 1.00 94.75 84 TYR A C 1
ATOM 676 O O . TYR A 1 84 ? 8.836 9.170 0.801 1.00 94.75 84 TYR A O 1
ATOM 684 N N . LYS A 1 85 ? 10.847 8.314 0.320 1.00 95.19 85 LYS A N 1
ATOM 685 C CA . LYS A 1 85 ? 11.124 9.260 -0.772 1.00 95.19 85 LYS A CA 1
ATOM 686 C C . LYS A 1 85 ? 10.050 9.175 -1.854 1.00 95.19 85 LYS A C 1
ATOM 688 O O . LYS A 1 85 ? 9.582 10.199 -2.335 1.00 95.19 85 LYS A O 1
ATOM 693 N N . GLU A 1 86 ? 9.684 7.958 -2.224 1.00 95.00 86 GLU A N 1
ATOM 694 C CA . GLU A 1 86 ? 8.663 7.721 -3.231 1.00 95.00 86 GLU A CA 1
ATOM 695 C C . GLU A 1 86 ? 7.265 8.074 -2.729 1.00 95.00 86 GLU A C 1
ATOM 697 O O . GLU A 1 86 ? 6.488 8.663 -3.472 1.00 95.00 86 GLU A O 1
ATOM 702 N N . TYR A 1 87 ? 6.969 7.808 -1.451 1.00 96.56 87 TYR A N 1
ATOM 703 C CA . TYR A 1 87 ? 5.712 8.245 -0.840 1.00 96.56 87 TYR A CA 1
ATOM 704 C C . TYR A 1 87 ? 5.482 9.746 -1.030 1.00 96.56 87 TYR A C 1
ATOM 706 O O . TYR A 1 87 ? 4.407 10.146 -1.452 1.00 96.56 87 TYR A O 1
ATOM 714 N N . LEU A 1 88 ? 6.507 10.572 -0.799 1.00 95.94 88 LEU A N 1
ATOM 715 C CA . LEU A 1 88 ? 6.405 12.023 -0.984 1.00 95.94 88 LEU A CA 1
ATOM 716 C C . LEU A 1 88 ? 6.123 12.432 -2.437 1.00 95.94 88 LEU A C 1
ATOM 718 O O . LEU A 1 88 ? 5.509 13.466 -2.675 1.00 95.94 88 LEU A O 1
ATOM 722 N N . GLN A 1 89 ? 6.578 11.646 -3.415 1.00 96.50 89 GLN A N 1
ATOM 723 C CA . GLN A 1 89 ? 6.335 11.920 -4.835 1.00 96.50 89 GLN A CA 1
ATOM 724 C C . GLN A 1 89 ? 4.927 11.506 -5.271 1.00 96.50 89 GLN A C 1
ATOM 726 O O . GLN A 1 89 ? 4.353 12.133 -6.157 1.00 96.50 89 GLN A O 1
ATOM 731 N N . TYR A 1 90 ? 4.377 10.472 -4.634 1.00 96.12 90 TYR A N 1
ATOM 732 C CA . TYR A 1 90 ? 3.089 9.868 -4.968 1.00 96.12 90 TYR A CA 1
ATOM 733 C C . TYR A 1 90 ? 2.045 10.058 -3.865 1.00 96.12 90 TYR A C 1
ATOM 735 O O . TYR A 1 90 ? 1.070 9.321 -3.814 1.00 96.12 90 TYR A O 1
ATOM 743 N N . GLU A 1 91 ? 2.206 11.045 -2.982 1.00 95.44 91 GLU A N 1
ATOM 744 C CA . GLU A 1 91 ? 1.349 11.220 -1.800 1.00 95.44 91 GLU A CA 1
ATOM 745 C C . GLU A 1 91 ? -0.135 11.367 -2.178 1.00 95.44 91 GLU A C 1
ATOM 747 O O . GLU A 1 91 ? -1.017 10.918 -1.452 1.00 95.44 91 GLU A O 1
ATOM 752 N N . SER A 1 92 ? -0.432 11.960 -3.337 1.00 94.75 92 SER A N 1
ATOM 753 C CA . SER A 1 92 ? -1.803 12.127 -3.827 1.00 94.75 92 SER A CA 1
ATOM 754 C C . SER A 1 92 ? -2.478 10.821 -4.259 1.00 94.75 92 SER A C 1
ATOM 756 O O . SER A 1 92 ? -3.707 10.780 -4.301 1.00 94.75 92 SER A O 1
ATOM 758 N N . THR A 1 93 ? -1.713 9.768 -4.564 1.00 95.69 93 THR A N 1
ATOM 759 C CA . THR A 1 93 ? -2.237 8.479 -5.047 1.00 95.69 93 THR A CA 1
ATOM 760 C C . THR A 1 93 ? -1.946 7.310 -4.107 1.00 95.69 93 THR A C 1
ATOM 762 O O . THR A 1 93 ? -2.733 6.366 -4.018 1.00 95.69 93 THR A O 1
ATOM 765 N N . ALA A 1 94 ? -0.848 7.375 -3.358 1.00 97.19 94 ALA A N 1
ATOM 766 C CA . ALA A 1 94 ? -0.438 6.360 -2.408 1.00 97.19 94 ALA A CA 1
ATOM 767 C C . ALA A 1 94 ? -1.259 6.455 -1.119 1.00 97.19 94 ALA A C 1
ATOM 769 O O . ALA A 1 94 ? -1.134 7.403 -0.341 1.00 97.19 94 ALA A O 1
ATOM 770 N N . ILE A 1 95 ? -2.054 5.417 -0.843 1.00 97.38 95 ILE A N 1
ATOM 771 C CA . ILE A 1 95 ? -2.798 5.290 0.416 1.00 97.38 95 ILE A CA 1
ATOM 772 C C . ILE A 1 95 ? -1.864 5.181 1.630 1.00 97.38 95 ILE A C 1
ATOM 774 O O . ILE A 1 95 ? -2.288 5.399 2.764 1.00 97.38 95 ILE A O 1
ATOM 778 N N . GLY A 1 96 ? -0.590 4.867 1.413 1.00 97.25 96 GLY A N 1
ATOM 779 C CA . GLY A 1 96 ? 0.400 4.839 2.469 1.00 97.25 96 GLY A CA 1
ATOM 780 C C . GLY A 1 96 ? 1.785 4.443 1.986 1.00 97.25 96 GLY A C 1
ATOM 781 O O . GLY A 1 96 ? 2.040 4.285 0.792 1.00 97.25 96 GLY A O 1
ATOM 782 N N . ALA A 1 97 ? 2.672 4.240 2.950 1.00 97.19 97 ALA A N 1
ATOM 783 C CA . ALA A 1 97 ? 4.027 3.768 2.723 1.00 97.19 97 ALA A CA 1
ATOM 784 C C . ALA A 1 97 ? 4.402 2.690 3.737 1.00 97.19 97 ALA A C 1
ATOM 786 O O . ALA A 1 97 ? 3.955 2.717 4.885 1.00 97.19 97 ALA A O 1
ATOM 787 N N . PHE A 1 98 ? 5.262 1.766 3.324 1.00 95.69 98 PHE A N 1
ATOM 788 C CA . PHE A 1 98 ? 5.835 0.744 4.186 1.00 95.69 98 PHE A CA 1
ATOM 789 C C . PHE A 1 98 ? 7.320 0.548 3.886 1.00 95.69 98 PHE A C 1
ATOM 791 O O . PHE A 1 98 ? 7.682 -0.025 2.868 1.00 95.69 98 PHE A O 1
ATOM 798 N N . PHE A 1 99 ? 8.198 0.980 4.789 1.00 94.06 99 PHE A N 1
ATOM 799 C CA . PHE A 1 99 ? 9.640 0.989 4.534 1.00 94.06 99 PHE A CA 1
ATOM 800 C C . PHE A 1 99 ? 10.460 0.687 5.786 1.00 94.06 99 PHE A C 1
ATOM 802 O O . PHE A 1 99 ? 10.008 0.856 6.919 1.00 94.06 99 PHE A O 1
ATOM 809 N N . TRP A 1 100 ? 11.707 0.255 5.594 1.00 91.38 100 TRP A N 1
ATOM 810 C CA . TRP A 1 100 ? 12.642 0.051 6.698 1.00 91.38 100 TRP A CA 1
ATOM 811 C 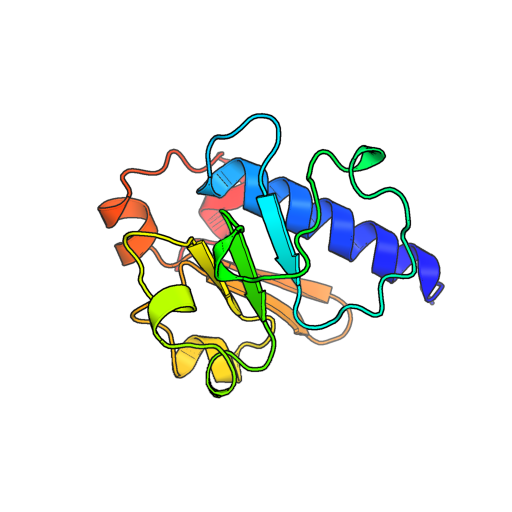C . TRP A 1 100 ? 13.468 1.305 6.932 1.00 91.38 100 TRP A C 1
ATOM 813 O O . TRP A 1 100 ? 14.072 1.851 6.015 1.00 91.38 100 TRP A O 1
ATOM 823 N N . GLN A 1 101 ? 13.570 1.714 8.193 1.00 91.00 101 GLN A N 1
ATOM 824 C CA . GLN A 1 101 ? 14.490 2.759 8.618 1.00 91.00 101 GLN A CA 1
ATOM 825 C C . GLN A 1 101 ? 15.209 2.288 9.876 1.00 91.00 101 GLN A C 1
ATOM 827 O O . GLN A 1 101 ? 14.576 1.885 10.853 1.00 91.00 101 GLN A O 1
ATOM 832 N N . LYS A 1 102 ? 16.548 2.301 9.847 1.00 89.69 102 LYS A N 1
ATOM 833 C CA . LYS A 1 102 ? 17.399 1.858 10.970 1.00 89.69 102 LYS A CA 1
ATOM 834 C C . LYS A 1 102 ? 17.026 0.450 11.483 1.00 89.69 102 LYS A C 1
ATOM 836 O O . LYS A 1 102 ? 16.963 0.209 12.686 1.00 89.69 102 LYS A O 1
ATOM 841 N N . GLY A 1 103 ? 16.733 -0.471 10.559 1.00 85.88 103 GLY A N 1
ATOM 842 C CA . GLY A 1 103 ? 16.392 -1.866 10.865 1.00 85.88 103 GLY A CA 1
ATOM 843 C C . GLY A 1 103 ? 14.977 -2.098 11.408 1.00 85.88 103 GLY A C 1
ATOM 844 O O . GLY A 1 103 ? 14.662 -3.225 11.783 1.00 85.88 103 GLY A O 1
ATOM 845 N N . ARG A 1 104 ? 14.120 -1.069 11.451 1.00 89.38 104 ARG A N 1
ATOM 846 C CA . ARG A 1 104 ? 12.736 -1.167 11.935 1.00 89.38 104 ARG A CA 1
ATOM 847 C C . ARG A 1 104 ? 11.741 -0.897 10.803 1.00 89.38 104 ARG A C 1
ATOM 849 O O . ARG A 1 104 ? 12.012 -0.008 9.993 1.00 89.38 104 ARG A O 1
ATOM 856 N N . PRO A 1 105 ? 10.608 -1.619 10.752 1.00 93.12 105 PRO A N 1
ATOM 857 C CA . PRO A 1 105 ? 9.529 -1.303 9.829 1.00 93.12 105 PRO A CA 1
ATOM 858 C C . PRO A 1 105 ? 8.835 -0.003 10.250 1.00 93.12 105 PRO A C 1
ATOM 860 O O . PRO A 1 105 ? 8.542 0.195 11.429 1.00 93.12 105 PRO A O 1
ATOM 863 N N . ASN A 1 106 ? 8.550 0.854 9.279 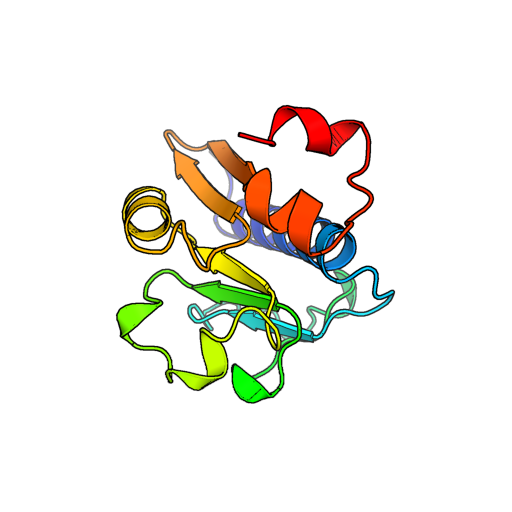1.00 95.50 106 ASN A N 1
ATOM 864 C CA . ASN A 1 106 ? 7.766 2.073 9.433 1.00 95.50 106 ASN A CA 1
ATOM 865 C C . ASN A 1 106 ? 6.586 2.007 8.476 1.00 95.50 106 ASN A C 1
ATOM 867 O O . ASN A 1 106 ? 6.719 1.510 7.358 1.00 95.50 106 ASN A O 1
ATOM 871 N N . ILE A 1 107 ? 5.441 2.487 8.945 1.00 96.81 107 ILE A N 1
ATOM 872 C CA . ILE A 1 107 ? 4.181 2.491 8.212 1.00 96.81 107 ILE A CA 1
ATOM 873 C C . ILE A 1 107 ? 3.641 3.912 8.274 1.00 96.81 107 ILE A C 1
ATOM 875 O O . ILE A 1 107 ? 3.608 4.497 9.355 1.00 96.81 107 ILE A O 1
ATOM 879 N N . ILE A 1 108 ? 3.199 4.415 7.129 1.00 97.50 108 ILE A N 1
ATOM 880 C CA . ILE A 1 108 ? 2.432 5.652 7.000 1.00 97.50 108 ILE A CA 1
ATOM 881 C C . ILE A 1 108 ? 1.121 5.295 6.313 1.00 97.50 108 ILE A C 1
ATOM 883 O O . ILE A 1 108 ? 1.115 4.507 5.367 1.00 97.50 108 ILE A O 1
ATOM 887 N N . LEU A 1 109 ? 0.017 5.863 6.783 1.00 97.38 109 LEU A N 1
ATOM 888 C CA . LEU A 1 109 ? -1.293 5.774 6.159 1.00 97.38 109 LEU A CA 1
ATOM 889 C C . LEU A 1 109 ? -1.8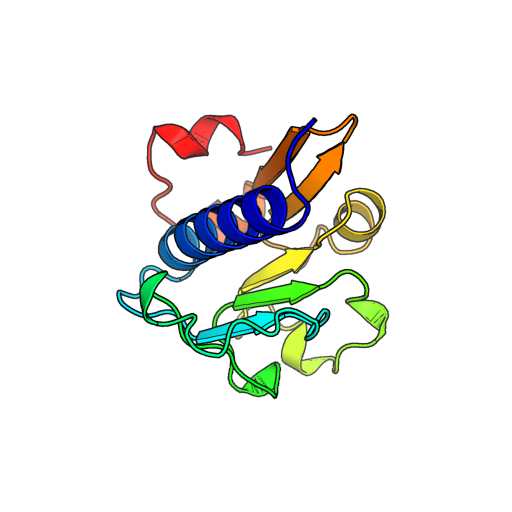02 7.189 5.887 1.00 97.38 109 LEU A C 1
ATOM 891 O O . LEU A 1 109 ? -1.947 7.990 6.807 1.00 97.38 109 LEU A O 1
ATOM 895 N N . ASN A 1 110 ? -2.100 7.483 4.629 1.00 97.31 110 ASN A N 1
ATOM 896 C CA . ASN A 1 110 ? -2.542 8.795 4.192 1.00 97.31 110 ASN A CA 1
ATOM 897 C C . ASN A 1 110 ? -3.970 9.069 4.681 1.00 97.31 110 ASN A C 1
ATOM 899 O O . ASN A 1 110 ? -4.936 8.450 4.216 1.00 97.31 110 ASN A O 1
ATOM 903 N N . ARG A 1 111 ? -4.126 10.037 5.591 1.00 96.88 111 ARG A N 1
ATOM 904 C CA . ARG A 1 111 ? -5.428 10.404 6.163 1.00 96.88 111 ARG A CA 1
ATOM 905 C C . ARG A 1 111 ? -6.469 10.779 5.116 1.00 96.88 111 ARG A C 1
ATOM 907 O O . ARG A 1 111 ? -7.623 10.370 5.245 1.00 96.88 111 ARG A O 1
ATOM 914 N N . LYS A 1 112 ? -6.083 11.557 4.100 1.00 96.25 112 LYS A N 1
ATOM 915 C CA . LYS A 1 112 ? -7.009 12.042 3.065 1.00 96.25 112 LYS A CA 1
ATOM 916 C C . LYS A 1 112 ? -7.573 10.870 2.273 1.00 96.25 112 LYS A C 1
ATOM 918 O O . LYS A 1 112 ? -8.780 10.802 2.071 1.00 96.25 112 LYS A O 1
ATOM 923 N N . LEU A 1 113 ? -6.721 9.919 1.893 1.00 96.56 113 LEU A N 1
ATOM 924 C CA . LEU A 1 113 ? -7.146 8.745 1.134 1.00 96.56 113 LEU A CA 1
ATOM 925 C C . LEU A 1 113 ? -7.933 7.749 1.992 1.00 96.56 113 LEU A C 1
ATOM 927 O O . LEU A 1 113 ? -8.947 7.232 1.533 1.00 96.56 113 LEU A O 1
ATOM 931 N N . ILE A 1 114 ? -7.562 7.544 3.260 1.00 95.50 114 ILE A N 1
ATOM 932 C CA . ILE A 1 114 ? -8.378 6.755 4.201 1.00 95.50 114 ILE A CA 1
ATOM 933 C C . ILE A 1 114 ? -9.802 7.314 4.294 1.00 95.50 114 ILE A C 1
ATOM 935 O O . ILE A 1 114 ? -10.769 6.553 4.247 1.00 95.50 114 ILE A O 1
ATOM 939 N N . GLN A 1 115 ? -9.934 8.637 4.416 1.00 95.50 115 GLN A N 1
ATOM 940 C CA . GLN A 1 115 ? -11.232 9.309 4.476 1.00 95.50 115 GLN A CA 1
ATOM 941 C C . GLN A 1 115 ? -11.984 9.221 3.145 1.00 95.50 115 GLN A C 1
ATOM 943 O O . GLN A 1 115 ? -13.176 8.921 3.152 1.00 95.50 115 GLN A O 1
ATOM 948 N N . TYR A 1 116 ? -11.293 9.427 2.020 1.00 94.38 116 TYR A N 1
ATOM 949 C CA . TYR A 1 116 ? -11.857 9.310 0.674 1.00 94.38 116 TYR A CA 1
ATOM 950 C C . TYR A 1 116 ? -12.482 7.929 0.440 1.00 94.38 116 TYR A C 1
ATOM 952 O O . TYR A 1 116 ? -13.646 7.829 0.056 1.00 94.38 116 TYR A O 1
ATOM 960 N N . TYR A 1 117 ? -11.755 6.862 0.778 1.00 94.38 117 TYR A N 1
ATOM 961 C CA . TYR A 1 117 ? -12.244 5.487 0.660 1.00 94.38 117 TYR A CA 1
ATOM 962 C C . TYR A 1 117 ? -13.161 5.046 1.808 1.00 94.38 117 TYR A C 1
ATOM 964 O O . TYR A 1 117 ? -13.646 3.918 1.787 1.00 94.38 117 TYR A O 1
ATOM 972 N N . LYS A 1 118 ? -13.393 5.902 2.813 1.00 94.75 118 LYS A N 1
ATOM 973 C CA . LYS A 1 118 ? -14.192 5.600 4.015 1.00 94.75 118 LYS A CA 1
ATOM 974 C C . LYS A 1 118 ? -13.729 4.323 4.732 1.00 94.75 118 LYS A C 1
ATOM 976 O O . LYS A 1 118 ? -14.545 3.530 5.195 1.00 94.75 118 LYS A O 1
ATOM 981 N N . LEU A 1 119 ? -12.414 4.119 4.814 1.00 93.00 119 LEU A N 1
ATOM 982 C CA . LEU A 1 119 ? -11.843 2.898 5.379 1.00 93.00 119 LEU A CA 1
ATOM 983 C C . LEU A 1 119 ? -11.907 2.892 6.903 1.00 93.00 119 LEU A C 1
ATOM 985 O O . LEU A 1 119 ? -11.491 3.834 7.583 1.00 93.00 119 LEU A O 1
ATOM 989 N N . GLU A 1 120 ? -12.353 1.765 7.445 1.00 92.31 120 GLU A N 1
ATOM 990 C CA . GLU A 1 120 ? -12.344 1.508 8.879 1.00 92.31 120 GLU A CA 1
ATOM 991 C C . GLU A 1 120 ? -10.983 0.960 9.312 1.00 92.31 120 GLU A C 1
ATOM 993 O O . GLU A 1 120 ? -10.710 -0.236 9.234 1.00 92.31 120 GLU A O 1
ATOM 998 N N . ILE A 1 121 ? -10.108 1.853 9.777 1.00 92.12 121 ILE A N 1
ATOM 999 C CA . ILE A 1 121 ? -8.770 1.471 10.237 1.00 92.12 121 ILE A CA 1
ATOM 1000 C C . ILE A 1 121 ? -8.835 0.923 11.677 1.00 92.12 121 ILE A C 1
ATOM 1002 O O . ILE A 1 121 ? -9.285 1.646 12.584 1.00 92.12 121 ILE A O 1
ATOM 1006 N N . PRO A 1 122 ? -8.350 -0.312 11.933 1.00 90.62 122 PRO A N 1
ATOM 1007 C CA . PRO A 1 122 ? -8.277 -0.882 13.275 1.00 90.62 122 PRO A CA 1
ATOM 1008 C C . PRO A 1 122 ? -7.489 0.011 14.236 1.00 90.62 122 PRO A C 1
ATOM 1010 O O . PRO A 1 122 ? -6.541 0.691 13.838 1.00 90.62 122 PRO A O 1
ATOM 1013 N N . LYS A 1 123 ? -7.850 -0.007 15.528 1.00 90.81 123 LYS A N 1
ATOM 1014 C CA . LYS A 1 123 ? -7.251 0.874 16.553 1.00 90.81 123 LYS A CA 1
ATOM 1015 C C . LYS A 1 123 ? -5.719 0.828 16.559 1.00 90.81 123 LYS A C 1
ATOM 1017 O O . LYS A 1 123 ? -5.093 1.882 16.639 1.00 90.81 123 LYS A O 1
ATOM 1022 N N . ASP A 1 124 ? -5.137 -0.354 16.382 1.00 88.69 124 ASP A N 1
ATOM 1023 C CA . ASP A 1 124 ? -3.685 -0.559 16.400 1.00 88.69 124 ASP A CA 1
ATOM 1024 C C . ASP A 1 124 ? -2.954 0.137 15.245 1.00 88.69 124 ASP A C 1
ATOM 1026 O O . ASP A 1 124 ? -1.773 0.471 15.379 1.00 88.69 124 ASP A O 1
ATOM 1030 N N . TYR A 1 125 ? -3.660 0.401 14.139 1.00 89.69 125 TYR A N 1
ATOM 1031 C CA . TYR A 1 125 ? -3.123 1.066 12.955 1.00 89.69 125 TYR A CA 1
ATOM 1032 C C . TYR A 1 125 ? -3.426 2.566 12.897 1.00 89.69 125 TYR A C 1
ATOM 1034 O O . TYR A 1 125 ? -2.790 3.284 12.130 1.00 89.69 125 TYR A O 1
ATOM 1042 N N . LYS A 1 126 ? -4.327 3.081 13.747 1.00 91.06 126 LYS A N 1
ATOM 1043 C CA . LYS A 1 126 ? -4.672 4.516 13.768 1.00 91.06 126 LYS A CA 1
ATOM 1044 C C . LYS A 1 126 ? -3.480 5.424 14.072 1.00 91.06 126 LYS A C 1
ATOM 1046 O O . LYS A 1 126 ? -3.455 6.560 13.617 1.00 91.06 126 LYS A O 1
ATOM 1051 N N . LYS A 1 127 ? -2.490 4.921 14.813 1.00 93.06 127 LYS A N 1
ATOM 1052 C CA . LYS A 1 127 ? -1.250 5.645 15.140 1.00 93.06 127 LYS A CA 1
ATOM 1053 C C . LYS A 1 127 ? -0.323 5.872 13.940 1.00 93.06 127 LYS A C 1
ATOM 1055 O O . LYS A 1 127 ? 0.609 6.651 14.064 1.00 93.06 127 LYS A O 1
ATOM 1060 N N . TYR A 1 128 ? -0.555 5.173 12.828 1.00 93.31 128 TYR A N 1
ATOM 1061 C CA . TYR A 1 128 ? 0.204 5.334 11.585 1.00 93.31 128 TYR A CA 1
ATOM 1062 C C . TYR A 1 128 ? -0.482 6.290 10.603 1.00 93.31 128 TYR A C 1
ATOM 1064 O O . TYR A 1 128 ? 0.006 6.458 9.493 1.00 93.31 128 TYR A O 1
ATOM 1072 N N . ILE A 1 129 ? -1.632 6.866 10.973 1.00 93.44 129 ILE A N 1
ATOM 1073 C CA . ILE A 1 129 ? -2.336 7.833 10.132 1.00 93.44 129 ILE A CA 1
ATOM 1074 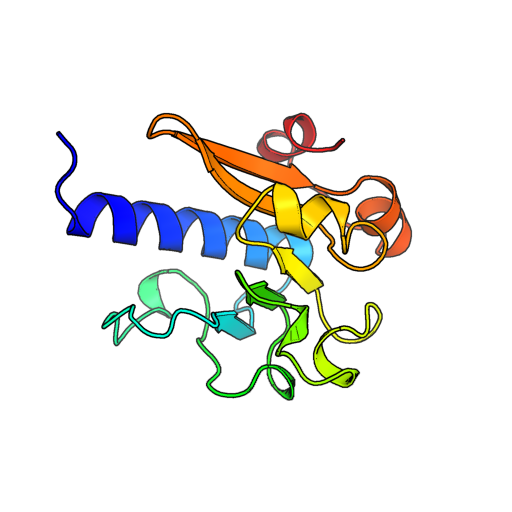C C . ILE A 1 129 ? -1.660 9.193 10.275 1.00 93.44 129 ILE A C 1
ATOM 1076 O O . ILE A 1 129 ? -1.732 9.802 11.348 1.00 93.44 129 ILE A O 1
ATOM 1080 N N . GLU A 1 130 ? -1.091 9.676 9.177 1.00 88.75 130 GLU A N 1
ATOM 1081 C CA . GLU A 1 130 ? -0.541 11.028 9.050 1.00 88.75 130 GLU A CA 1
ATOM 1082 C C . GLU A 1 130 ? -1.556 11.909 8.302 1.00 88.75 130 GLU A C 1
ATOM 1084 O O . GLU A 1 130 ? -1.976 11.551 7.175 1.00 88.75 130 GLU A O 1
#

Sequence (130 aa):
MYSNEEAKILKLKIISALSHTVSQKSLPLVYLDEYDLHVKDTKRFGFILKKDCQEADIIFTNNASALPQECLDIDRHKLFTLSYKEYLQYESTAIGAFFWQKGRPNIILNRKLIQYYKLEIPKDYKKYIE

Secondary structure (DSSP, 8-state):
---HHHHHHHHHHHHHHHHHHHH--SS-EEEES------S--GGGT-EEESSGGG-SEEEES-GGGS-GGGG-TTT-EEEESSHHHHHHSTTTEEEEEEEETTEEEEEE-HHHHHHTT----GGGGGGB-

Foldseek 3Di:
DDDPVVVVVVVLLVVLVVQCQVLVDQEFEEEEPPPPPPPPDSVVSRYHYDPALQPGQEYEECCPVPHDVSSQDQVRHAYEYADPVVCVVSVVRHQWYWYDDPNDIAIAGEPVSCVVSVTDGDPVCPVRYD

pLDDT: mean 90.13, std 10.86, range [41.19, 97.62]

Radius of gyration: 13.69 Å; chains: 1; bounding box: 35×32×33 Å